Protein AF-A0A813CH05-F1 (afdb_monomer)

pLDDT: mean 88.7, std 10.45, range [38.47, 97.06]

Structure (mmCIF, N/CA/C/O backbone):
data_AF-A0A813CH05-F1
#
_entry.id   AF-A0A813CH05-F1
#
loop_
_atom_site.group_PDB
_atom_site.id
_atom_site.type_symbol
_atom_site.label_atom_id
_atom_site.label_alt_id
_atom_site.label_comp_id
_atom_site.label_asym_id
_atom_site.label_entity_id
_atom_site.label_seq_id
_atom_site.pdbx_PDB_ins_code
_atom_site.Cartn_x
_atom_site.Cartn_y
_atom_site.Cartn_z
_atom_site.occupancy
_atom_site.B_iso_or_equiv
_atom_site.auth_seq_id
_atom_site.auth_comp_id
_atom_site.auth_asym_id
_atom_site.auth_atom_id
_atom_site.pdbx_PDB_model_num
ATOM 1 N N . MET A 1 1 ? -10.212 -12.377 -6.614 1.00 62.91 1 MET A N 1
ATOM 2 C CA . MET A 1 1 ? -9.778 -11.366 -5.621 1.00 62.91 1 MET A CA 1
ATOM 3 C C . MET A 1 1 ? -10.521 -11.392 -4.287 1.00 62.91 1 MET A C 1
ATOM 5 O O . MET A 1 1 ? -10.078 -10.676 -3.405 1.00 62.91 1 MET A O 1
ATOM 9 N N . LEU A 1 2 ? -11.575 -12.196 -4.081 1.00 78.50 2 LEU A N 1
ATOM 10 C CA . LEU A 1 2 ? -12.241 -12.321 -2.767 1.00 78.50 2 LEU A CA 1
ATOM 11 C C . LEU A 1 2 ? -11.750 -13.518 -1.933 1.00 78.50 2 LEU A C 1
ATOM 13 O O . LEU A 1 2 ? -12.304 -13.815 -0.881 1.00 78.50 2 LEU A O 1
ATOM 17 N N . ASP A 1 3 ? -10.723 -14.220 -2.410 1.00 88.25 3 ASP A N 1
ATOM 18 C CA . ASP A 1 3 ? -10.091 -15.299 -1.656 1.00 88.25 3 ASP A CA 1
ATOM 19 C C . ASP A 1 3 ? -9.372 -14.705 -0.427 1.00 88.25 3 ASP A C 1
ATOM 21 O O . ASP A 1 3 ? -8.529 -13.811 -0.598 1.00 88.25 3 ASP A O 1
ATOM 25 N N . PRO A 1 4 ? -9.699 -15.129 0.808 1.00 86.94 4 PRO A N 1
ATOM 26 C CA . PRO A 1 4 ? -9.035 -14.636 2.012 1.00 86.94 4 PRO A CA 1
ATOM 27 C C . PRO A 1 4 ? -7.568 -15.072 2.107 1.00 86.94 4 PRO A C 1
ATOM 29 O O . PRO A 1 4 ? -6.792 -14.373 2.746 1.00 86.94 4 PRO A O 1
ATOM 32 N N . THR A 1 5 ? -7.176 -16.170 1.456 1.00 91.06 5 THR A N 1
ATOM 33 C CA . THR A 1 5 ? -5.789 -16.666 1.446 1.00 91.06 5 THR A CA 1
ATOM 34 C C . THR A 1 5 ? -4.891 -15.887 0.485 1.00 91.06 5 THR A C 1
ATOM 36 O O . THR A 1 5 ? -3.669 -15.912 0.613 1.00 91.06 5 THR A O 1
ATOM 39 N N . TYR A 1 6 ? -5.489 -15.147 -0.452 1.00 93.19 6 TYR A N 1
ATOM 40 C CA . TYR A 1 6 ? -4.765 -14.298 -1.388 1.00 93.19 6 TYR A CA 1
ATOM 41 C C . TYR A 1 6 ? -4.452 -12.938 -0.749 1.00 93.19 6 TYR A C 1
ATOM 43 O O . TYR A 1 6 ? -5.297 -12.036 -0.716 1.00 93.19 6 TYR A O 1
ATOM 51 N N . GLY A 1 7 ? -3.243 -12.819 -0.201 1.00 93.81 7 GLY A N 1
ATOM 52 C CA . GLY A 1 7 ? -2.736 -11.617 0.466 1.00 93.81 7 GLY A CA 1
ATOM 53 C C . GLY A 1 7 ? -1.911 -10.702 -0.444 1.00 93.81 7 GLY A C 1
ATOM 54 O O . GLY A 1 7 ? -1.694 -10.985 -1.623 1.00 93.81 7 GLY A O 1
ATOM 55 N N . LEU A 1 8 ? -1.409 -9.601 0.127 1.00 95.31 8 LEU A N 1
ATOM 56 C CA . LEU A 1 8 ? -0.610 -8.614 -0.609 1.00 95.31 8 LEU A CA 1
ATOM 57 C C . LEU A 1 8 ? 0.685 -9.218 -1.174 1.00 95.31 8 LEU A C 1
ATOM 59 O O . LEU A 1 8 ? 1.108 -8.840 -2.261 1.00 95.31 8 LEU A O 1
ATOM 63 N N . LYS A 1 9 ? 1.287 -10.181 -0.466 1.00 96.19 9 LYS A N 1
ATOM 64 C CA . LYS A 1 9 ? 2.496 -10.874 -0.925 1.00 96.19 9 LYS A CA 1
ATOM 65 C C . LYS A 1 9 ? 2.256 -11.660 -2.216 1.00 96.19 9 LYS A C 1
ATOM 67 O O . LYS A 1 9 ? 3.019 -11.523 -3.161 1.00 96.19 9 LYS A O 1
ATOM 72 N N . SER A 1 10 ? 1.172 -12.434 -2.280 1.00 96.25 10 SER A N 1
ATOM 73 C CA . SER A 1 10 ? 0.801 -13.165 -3.498 1.00 96.25 10 SER A CA 1
ATOM 74 C C . SER A 1 10 ? 0.551 -12.208 -4.662 1.00 96.25 10 SER A C 1
ATOM 76 O O . SER A 1 10 ? 1.008 -12.454 -5.771 1.00 96.25 10 SER A O 1
ATOM 78 N N . PHE A 1 11 ? -0.108 -11.078 -4.394 1.00 96.50 11 PHE A N 1
ATOM 79 C CA . PHE A 1 11 ? -0.315 -10.039 -5.399 1.00 96.50 11 PHE A CA 1
ATOM 80 C C . PHE A 1 11 ? 0.995 -9.404 -5.880 1.00 96.50 11 PHE A C 1
ATOM 82 O O . PHE A 1 11 ? 1.159 -9.171 -7.072 1.00 96.50 11 PHE A O 1
ATOM 89 N N . TYR A 1 12 ? 1.943 -9.155 -4.976 1.00 96.62 12 TYR A N 1
ATOM 90 C CA . TYR A 1 12 ? 3.280 -8.683 -5.328 1.00 96.62 12 TYR A CA 1
ATOM 91 C C . TYR A 1 12 ? 4.006 -9.659 -6.265 1.00 96.62 12 TYR A C 1
ATOM 93 O O . TYR A 1 12 ? 4.526 -9.234 -7.297 1.00 96.62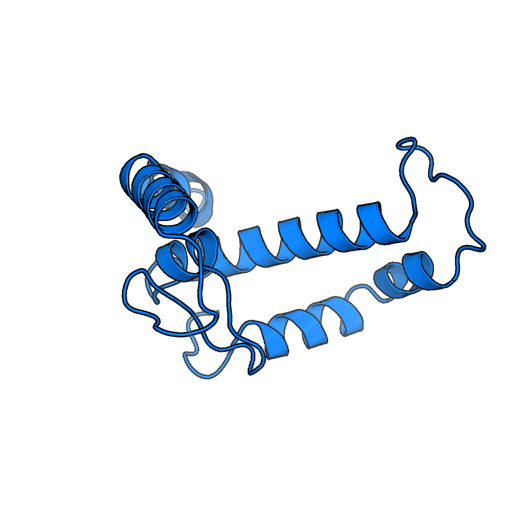 12 TYR A O 1
ATOM 101 N N . ASP A 1 13 ? 3.993 -10.954 -5.937 1.00 96.62 13 ASP A N 1
ATOM 102 C CA . ASP A 1 13 ? 4.616 -11.995 -6.760 1.00 96.62 13 ASP A CA 1
ATOM 103 C C . ASP A 1 13 ? 3.969 -12.054 -8.159 1.00 96.62 13 ASP A C 1
ATOM 105 O O . ASP A 1 13 ? 4.672 -12.103 -9.172 1.00 96.62 13 ASP A O 1
ATOM 109 N N . ASP A 1 14 ? 2.638 -11.946 -8.234 1.00 97.06 14 ASP A N 1
ATOM 110 C CA . ASP A 1 14 ? 1.898 -11.903 -9.500 1.00 97.06 14 ASP A CA 1
ATOM 111 C C . ASP A 1 14 ? 2.206 -10.640 -10.320 1.00 97.06 14 ASP A C 1
ATOM 113 O O . ASP A 1 14 ? 2.315 -10.718 -11.546 1.00 97.06 14 ASP A O 1
ATOM 117 N N . CYS A 1 15 ? 2.375 -9.477 -9.677 1.00 96.56 15 CYS A N 1
ATOM 118 C CA . CYS A 1 15 ? 2.797 -8.253 -10.359 1.00 96.56 15 CYS A CA 1
ATOM 119 C C . CYS A 1 15 ? 4.168 -8.429 -11.012 1.00 96.56 15 CYS A C 1
ATOM 121 O O . CYS A 1 15 ? 4.323 -8.071 -12.176 1.00 96.56 15 CYS A O 1
ATOM 123 N N . LEU A 1 16 ? 5.144 -9.006 -10.306 1.00 95.25 16 LEU A N 1
ATOM 124 C CA . LEU A 1 16 ? 6.476 -9.243 -10.869 1.00 95.25 16 LEU A CA 1
ATOM 125 C C . LEU A 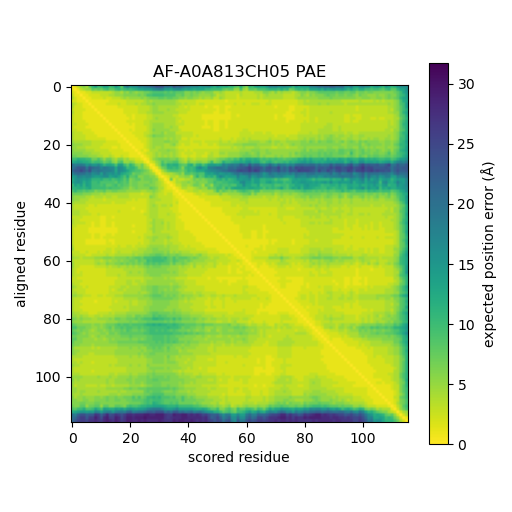1 16 ? 6.464 -10.277 -11.998 1.00 95.25 16 LEU A C 1
ATOM 127 O O . LEU A 1 16 ? 7.195 -10.124 -12.975 1.00 95.25 16 LEU A O 1
ATOM 131 N N . ALA A 1 17 ? 5.637 -11.318 -11.881 1.00 96.19 17 ALA A N 1
ATOM 132 C CA . ALA A 1 17 ? 5.485 -12.321 -12.930 1.00 96.19 17 ALA A CA 1
ATOM 133 C C . ALA A 1 17 ? 4.792 -11.757 -14.183 1.00 96.19 17 ALA A C 1
ATOM 135 O O . ALA A 1 17 ? 5.132 -12.139 -15.302 1.00 96.19 17 ALA A O 1
ATOM 136 N N . SER A 1 18 ? 3.826 -10.854 -13.996 1.00 96.88 18 SER A N 1
ATOM 137 C CA . SER A 1 18 ? 3.026 -10.275 -15.083 1.00 96.88 18 SER A CA 1
ATOM 138 C C . SER A 1 18 ? 3.711 -9.092 -15.768 1.00 96.88 18 SER A C 1
ATOM 140 O O . SER A 1 18 ? 3.552 -8.917 -16.974 1.00 96.88 18 SER A O 1
ATOM 142 N N . PHE A 1 19 ? 4.465 -8.298 -15.004 1.00 95.38 19 PHE A N 1
ATOM 143 C CA . PHE A 1 19 ? 5.135 -7.074 -15.442 1.00 95.38 19 PHE A CA 1
ATOM 144 C C . PHE A 1 19 ? 6.646 -7.183 -15.190 1.00 95.38 19 PHE A C 1
ATOM 146 O O . PHE A 1 19 ? 7.183 -6.525 -14.290 1.00 95.38 19 PHE A O 1
ATOM 153 N N . PRO A 1 20 ? 7.369 -8.028 -15.948 1.00 91.94 20 PRO A N 1
ATOM 154 C CA . PRO A 1 20 ? 8.811 -8.200 -15.775 1.00 91.94 20 PRO A CA 1
ATOM 155 C C . PRO A 1 20 ? 9.596 -6.890 -15.963 1.00 91.94 20 PRO A C 1
ATOM 157 O O . PRO A 1 20 ? 10.698 -6.753 -15.432 1.00 91.94 20 PRO A O 1
ATOM 160 N N . GLU A 1 21 ? 9.030 -5.898 -16.658 1.00 90.56 21 GLU A N 1
ATOM 161 C CA . GLU A 1 21 ? 9.587 -4.551 -16.791 1.00 90.56 21 GLU A CA 1
ATOM 162 C C . GLU A 1 21 ? 9.774 -3.826 -15.451 1.00 90.56 21 GLU A C 1
ATOM 164 O O . GLU A 1 21 ? 10.635 -2.954 -15.353 1.00 90.56 21 GLU A O 1
ATOM 169 N N . LEU A 1 22 ? 9.050 -4.213 -14.393 1.00 90.69 22 LEU A N 1
ATOM 170 C CA . LEU A 1 22 ? 9.250 -3.660 -13.051 1.00 90.69 22 LEU A CA 1
ATOM 171 C C . LEU A 1 22 ? 10.666 -3.926 -12.518 1.00 90.69 22 LEU A C 1
ATOM 173 O O . LEU A 1 22 ? 11.186 -3.142 -11.725 1.00 90.69 22 LEU A O 1
ATOM 177 N N . LEU A 1 23 ? 11.324 -4.994 -12.977 1.00 88.50 23 LEU A N 1
ATOM 178 C CA . LEU A 1 23 ? 12.701 -5.311 -12.590 1.00 88.50 23 LEU A CA 1
ATOM 179 C C . LEU A 1 23 ? 13.724 -4.377 -13.250 1.00 88.50 23 LEU A C 1
ATOM 181 O O . LEU A 1 23 ? 14.835 -4.229 -12.740 1.00 88.50 23 LEU A O 1
ATOM 185 N N . LEU A 1 24 ? 13.354 -3.706 -14.346 1.00 87.56 24 LEU A N 1
ATOM 186 C CA . LEU A 1 24 ? 14.247 -2.786 -15.055 1.00 87.56 24 LEU A CA 1
ATOM 187 C C . LEU A 1 24 ? 14.553 -1.533 -14.232 1.00 87.56 24 LEU A C 1
ATOM 189 O O . LEU A 1 24 ? 15.637 -0.976 -14.374 1.00 87.56 24 LEU A O 1
ATOM 193 N N . TYR A 1 25 ? 13.666 -1.135 -13.314 1.00 85.56 25 TYR A N 1
ATOM 194 C CA . TYR A 1 25 ? 13.946 -0.037 -12.383 1.00 85.56 25 TYR A CA 1
ATOM 195 C C . TYR A 1 25 ? 15.157 -0.312 -11.479 1.00 85.56 25 TYR A C 1
ATOM 197 O O . TYR A 1 25 ? 15.802 0.631 -11.029 1.00 85.56 25 TYR A O 1
ATOM 205 N N . GLY A 1 26 ? 15.463 -1.587 -11.204 1.00 80.00 26 GLY A N 1
ATOM 206 C CA . GLY A 1 26 ? 16.622 -1.996 -10.407 1.00 80.00 26 GLY A CA 1
ATOM 207 C C . GLY A 1 26 ? 17.912 -2.163 -11.214 1.00 80.00 26 GLY A C 1
ATOM 208 O O . GLY A 1 26 ? 18.975 -2.305 -10.617 1.00 80.00 26 GLY A O 1
ATOM 209 N N . ALA A 1 27 ? 17.823 -2.155 -12.546 1.00 78.62 27 ALA A N 1
ATOM 210 C CA . ALA A 1 27 ? 18.963 -2.281 -13.452 1.00 78.62 27 ALA A CA 1
ATOM 211 C C . ALA A 1 27 ? 19.537 -0.921 -13.891 1.00 78.62 27 ALA A C 1
ATOM 213 O O . ALA A 1 27 ? 20.464 -0.889 -14.693 1.00 78.62 27 ALA A O 1
ATOM 214 N N . ASP A 1 28 ? 18.963 0.186 -13.416 1.00 72.31 28 ASP A N 1
ATOM 215 C CA . ASP A 1 28 ? 19.358 1.534 -13.809 1.00 72.31 28 ASP A CA 1
ATOM 216 C C . ASP A 1 28 ? 20.474 2.077 -12.900 1.00 72.31 28 ASP A C 1
ATOM 218 O O . ASP A 1 28 ? 20.350 2.103 -11.672 1.00 72.31 28 ASP A O 1
ATOM 222 N N . ASP A 1 29 ? 21.567 2.537 -13.509 1.00 64.25 29 ASP A N 1
ATOM 223 C CA . ASP A 1 29 ? 22.857 2.822 -12.863 1.00 64.25 29 ASP A CA 1
ATOM 224 C C . ASP A 1 29 ? 22.908 4.195 -12.150 1.00 64.25 29 ASP A C 1
ATOM 226 O O . ASP A 1 29 ? 23.943 4.863 -12.094 1.00 64.25 29 ASP A O 1
ATOM 230 N N . GLY A 1 30 ? 21.788 4.643 -11.574 1.00 63.66 30 GLY A N 1
ATOM 231 C CA . GLY A 1 30 ? 21.730 5.863 -10.758 1.00 63.66 30 GLY A CA 1
ATOM 232 C C . GLY A 1 30 ? 21.446 7.158 -11.527 1.00 63.66 30 GLY A C 1
ATOM 233 O O . GLY A 1 30 ? 21.686 8.248 -11.001 1.00 63.66 30 GLY A O 1
ATOM 234 N N . GLY A 1 31 ? 20.920 7.058 -12.751 1.00 70.81 31 GLY A N 1
ATOM 235 C CA . GLY A 1 31 ? 20.354 8.193 -13.479 1.00 70.81 31 GLY A CA 1
ATOM 236 C C . GLY A 1 31 ? 19.002 8.647 -12.916 1.00 70.81 31 GLY A C 1
ATOM 237 O O . GLY A 1 31 ? 18.307 7.911 -12.216 1.00 70.81 31 GLY A O 1
ATOM 238 N N . LEU A 1 32 ? 18.613 9.887 -13.229 1.00 75.06 32 LEU A N 1
ATOM 239 C CA . LEU A 1 32 ? 17.219 10.305 -13.083 1.00 75.06 32 LEU A CA 1
ATOM 240 C C . LEU A 1 32 ? 16.431 9.778 -14.280 1.00 75.06 32 LEU A C 1
ATOM 242 O O . LEU A 1 32 ? 16.842 9.967 -15.427 1.00 75.06 32 LEU A O 1
ATOM 246 N N . VAL A 1 33 ? 15.273 9.182 -14.021 1.00 79.94 33 VAL A N 1
ATOM 247 C CA . VAL A 1 33 ? 14.312 8.862 -15.080 1.00 79.94 33 VAL A CA 1
ATOM 248 C C . VAL A 1 33 ? 13.649 10.146 -15.599 1.00 79.94 33 VAL A C 1
ATOM 250 O O . VAL A 1 33 ? 13.805 11.227 -15.026 1.00 79.94 33 VAL A O 1
ATOM 253 N N . SER A 1 34 ? 12.855 10.050 -16.668 1.00 79.12 34 SER A N 1
ATOM 254 C CA . SER A 1 34 ? 12.202 11.210 -17.304 1.00 79.12 34 SER A CA 1
ATOM 255 C C . SER A 1 34 ? 11.296 12.032 -16.372 1.00 79.12 34 SER A C 1
ATOM 257 O O . SER A 1 34 ? 11.032 13.199 -16.654 1.00 79.12 34 SER A O 1
ATOM 259 N N . SER A 1 35 ? 10.852 11.460 -15.247 1.00 78.19 35 SER A N 1
ATOM 260 C CA . SER A 1 35 ? 10.089 12.158 -14.203 1.00 78.19 35 SER A CA 1
ATOM 261 C C . SER A 1 35 ? 10.945 13.047 -13.285 1.00 78.19 35 SER A C 1
ATOM 263 O O . SER A 1 35 ? 10.395 13.741 -12.428 1.00 78.19 35 SER A O 1
ATOM 265 N N . GLY A 1 36 ? 12.275 13.025 -13.433 1.00 82.75 36 GLY A N 1
ATOM 266 C CA . GLY A 1 36 ? 13.221 13.733 -12.568 1.00 82.75 36 GLY A CA 1
ATOM 267 C C . GLY A 1 36 ? 13.444 13.064 -11.209 1.00 82.75 36 GLY A C 1
ATOM 268 O O . GLY A 1 36 ? 13.970 13.706 -10.303 1.00 82.75 36 GLY A O 1
ATOM 269 N N . ARG A 1 37 ? 13.030 11.802 -11.051 1.00 83.69 37 ARG A N 1
ATOM 270 C CA . ARG A 1 37 ? 13.233 10.995 -9.839 1.00 83.69 37 ARG A CA 1
ATOM 271 C C . ARG A 1 37 ? 14.191 9.844 -10.087 1.00 83.69 37 ARG A C 1
ATOM 273 O O . ARG A 1 37 ? 14.443 9.476 -11.233 1.00 83.69 37 ARG A O 1
ATOM 280 N N . SER A 1 38 ? 14.713 9.279 -9.006 1.00 89.31 38 SER A N 1
ATOM 281 C CA . SER A 1 38 ? 15.481 8.040 -9.096 1.00 89.31 38 SER A CA 1
ATOM 282 C C . SER A 1 38 ? 14.586 6.878 -9.531 1.00 89.31 38 SER A C 1
ATOM 284 O O . SER A 1 38 ? 13.386 6.838 -9.240 1.00 89.31 38 SER A O 1
ATOM 286 N N . SER A 1 39 ? 15.182 5.893 -10.190 1.00 89.62 39 SER A N 1
ATOM 287 C CA . SER A 1 39 ? 14.479 4.704 -10.686 1.00 89.62 39 SER A CA 1
ATOM 288 C C . SER A 1 39 ? 13.853 3.904 -9.538 1.00 89.62 39 SER A C 1
ATOM 290 O O . SER A 1 39 ? 12.736 3.406 -9.665 1.00 89.62 39 SER A O 1
ATOM 292 N N . MET A 1 40 ? 14.493 3.897 -8.363 1.00 89.06 40 MET A N 1
ATOM 293 C CA . MET A 1 40 ? 13.940 3.285 -7.152 1.00 89.06 40 MET A CA 1
ATOM 294 C C . MET A 1 40 ? 12.704 4.024 -6.615 1.00 89.06 40 MET A C 1
ATOM 296 O O . MET A 1 40 ? 11.749 3.387 -6.171 1.00 89.06 40 MET A O 1
ATOM 300 N N . GLU A 1 41 ? 12.683 5.359 -6.659 1.00 90.44 41 GLU A N 1
ATOM 301 C CA . GLU A 1 41 ? 11.492 6.120 -6.267 1.00 90.44 41 GLU A CA 1
ATOM 302 C C . GLU A 1 41 ? 10.320 5.843 -7.213 1.00 90.44 41 GLU A C 1
ATOM 304 O O . GLU A 1 41 ? 9.192 5.678 -6.751 1.00 90.44 41 GLU A O 1
ATOM 309 N N . GLU A 1 42 ? 10.558 5.756 -8.524 1.00 90.62 42 GLU A N 1
ATOM 310 C CA . GLU A 1 42 ? 9.499 5.403 -9.478 1.00 90.62 42 GLU A CA 1
ATOM 311 C C . GLU A 1 42 ? 9.015 3.959 -9.315 1.00 90.62 42 GLU A C 1
ATOM 313 O O . GLU A 1 42 ? 7.806 3.721 -9.363 1.00 90.62 42 GLU A O 1
ATOM 318 N N . TYR A 1 43 ? 9.912 3.015 -9.018 1.00 92.19 43 TYR A N 1
ATOM 319 C CA . TYR A 1 43 ? 9.529 1.651 -8.651 1.00 92.19 43 TYR A CA 1
ATOM 320 C C . TYR A 1 43 ? 8.584 1.643 -7.444 1.00 92.19 43 TYR A C 1
ATOM 322 O O . TYR A 1 43 ? 7.485 1.090 -7.508 1.00 92.19 43 TYR A O 1
ATOM 330 N N . GLN A 1 44 ? 8.965 2.322 -6.357 1.00 92.50 44 GLN A N 1
ATOM 331 C CA . GLN A 1 44 ? 8.153 2.395 -5.139 1.00 92.50 44 GLN A CA 1
ATOM 332 C C . GLN A 1 44 ? 6.792 3.053 -5.383 1.00 92.50 44 GLN A C 1
ATOM 334 O O . GLN A 1 44 ? 5.783 2.594 -4.846 1.00 92.50 44 GLN A O 1
ATOM 339 N N . ARG A 1 45 ? 6.732 4.108 -6.202 1.00 92.50 45 ARG A N 1
ATOM 340 C CA . ARG A 1 45 ? 5.465 4.763 -6.567 1.00 92.50 45 ARG A CA 1
ATOM 341 C C . ARG A 1 45 ? 4.567 3.853 -7.388 1.00 92.50 45 ARG A C 1
ATOM 343 O O . ARG A 1 45 ? 3.369 3.798 -7.122 1.00 92.50 45 ARG A O 1
ATOM 350 N N . THR A 1 46 ? 5.143 3.157 -8.362 1.00 94.69 46 THR A N 1
ATOM 351 C CA . THR A 1 46 ? 4.416 2.238 -9.240 1.00 94.69 46 THR A CA 1
ATOM 352 C C . THR A 1 46 ? 3.846 1.081 -8.427 1.00 94.69 46 THR A C 1
ATOM 354 O O . THR A 1 46 ? 2.639 0.845 -8.456 1.00 94.69 46 THR A O 1
ATOM 357 N N . MET A 1 47 ? 4.672 0.442 -7.595 1.00 95.62 47 MET A N 1
ATOM 358 C CA . MET A 1 47 ? 4.220 -0.610 -6.681 1.00 95.62 47 MET A CA 1
ATOM 359 C C . MET A 1 47 ? 3.187 -0.103 -5.673 1.00 95.62 47 MET A C 1
ATOM 361 O O . MET A 1 47 ? 2.179 -0.765 -5.442 1.00 95.62 47 MET A O 1
ATOM 365 N N . GLY A 1 48 ? 3.377 1.098 -5.121 1.00 95.38 48 GLY A N 1
ATOM 366 C CA . GLY A 1 48 ? 2.407 1.728 -4.227 1.00 95.38 48 GLY A CA 1
ATOM 367 C C . GLY A 1 48 ? 1.044 1.953 -4.888 1.00 95.38 48 GLY A C 1
ATOM 368 O O . GLY A 1 48 ? 0.014 1.717 -4.258 1.00 95.38 48 GLY A O 1
ATOM 369 N N . ALA A 1 49 ? 1.017 2.346 -6.165 1.00 95.44 49 ALA A N 1
ATOM 370 C CA . ALA A 1 49 ? -0.220 2.484 -6.931 1.00 95.44 49 ALA A CA 1
ATOM 371 C C . ALA A 1 49 ? -0.895 1.126 -7.196 1.00 95.44 49 ALA A C 1
ATOM 373 O O . ALA A 1 49 ? -2.110 1.007 -7.050 1.00 95.44 49 ALA A O 1
ATOM 374 N N . LEU A 1 50 ? -0.124 0.084 -7.518 1.00 96.31 50 LEU A N 1
ATOM 375 C CA . LEU A 1 50 ? -0.660 -1.271 -7.688 1.00 96.31 50 LEU A CA 1
ATOM 376 C C . LEU A 1 50 ? -1.252 -1.809 -6.376 1.00 96.31 50 LEU A C 1
ATOM 378 O O . LEU A 1 50 ? -2.364 -2.338 -6.366 1.00 96.31 50 LEU A O 1
ATOM 382 N N . PHE A 1 51 ? -0.561 -1.609 -5.253 1.00 96.50 51 PHE A N 1
ATOM 383 C CA . PHE A 1 51 ? -1.058 -1.979 -3.927 1.00 96.50 51 PHE A CA 1
ATOM 384 C C . PHE A 1 51 ? -2.317 -1.198 -3.540 1.00 96.50 51 PHE A C 1
ATOM 386 O O . PHE A 1 51 ? -3.236 -1.774 -2.961 1.00 96.50 51 PHE A O 1
ATOM 393 N N . ALA A 1 52 ? -2.402 0.088 -3.893 1.00 94.81 52 ALA A N 1
ATOM 394 C CA . ALA A 1 52 ? -3.612 0.882 -3.701 1.00 94.81 52 ALA A CA 1
ATOM 395 C C . ALA A 1 52 ? -4.820 0.245 -4.402 1.00 94.81 52 ALA A C 1
ATOM 397 O O . ALA A 1 52 ? -5.854 0.013 -3.774 1.00 94.81 52 ALA A O 1
ATOM 398 N N . VAL A 1 53 ? -4.661 -0.100 -5.683 1.00 92.88 53 VAL A N 1
ATOM 399 C CA . VAL A 1 53 ? -5.709 -0.748 -6.481 1.00 92.88 53 VAL A CA 1
ATOM 400 C C . VAL A 1 53 ? -6.100 -2.098 -5.876 1.00 92.88 53 VAL A C 1
ATOM 402 O O . VAL A 1 53 ? -7.291 -2.360 -5.699 1.00 92.88 53 VAL A O 1
ATOM 405 N N . PHE A 1 54 ? -5.127 -2.922 -5.473 1.00 94.38 54 PHE A N 1
ATOM 406 C CA . PHE A 1 54 ? -5.378 -4.188 -4.774 1.00 94.38 54 PHE A CA 1
ATOM 407 C C . PHE A 1 54 ? -6.254 -4.009 -3.527 1.00 94.38 54 PHE A C 1
ATOM 409 O O . PHE A 1 54 ? -7.245 -4.726 -3.354 1.00 94.38 54 PHE A O 1
ATOM 416 N N . TRP A 1 55 ? -5.936 -3.029 -2.679 1.00 94.88 55 TRP A N 1
ATOM 417 C CA . TRP A 1 55 ? -6.694 -2.786 -1.456 1.00 94.88 55 TRP A CA 1
ATOM 418 C C . TRP A 1 55 ? -8.090 -2.233 -1.707 1.00 94.88 55 TRP A C 1
ATOM 420 O O . TRP A 1 55 ? -9.028 -2.638 -1.017 1.00 94.88 55 TRP A O 1
ATOM 430 N N . PHE A 1 56 ? -8.265 -1.383 -2.719 1.00 91.75 56 PHE A N 1
ATOM 431 C CA . PHE A 1 56 ? -9.596 -0.917 -3.092 1.00 91.75 56 PHE A CA 1
ATOM 432 C C . PHE A 1 56 ? -10.481 -2.057 -3.609 1.00 91.75 56 PHE A C 1
ATOM 434 O O . PHE A 1 56 ? -11.627 -2.182 -3.184 1.00 91.75 56 PHE A O 1
ATOM 441 N N . MET A 1 57 ? -9.943 -2.971 -4.422 1.00 89.06 57 MET A N 1
ATOM 442 C CA . MET A 1 57 ? -10.686 -4.161 -4.869 1.00 89.06 57 MET A CA 1
ATOM 443 C C . MET A 1 57 ? -11.043 -5.117 -3.717 1.00 89.06 57 MET A C 1
ATOM 445 O O . MET A 1 57 ? -11.957 -5.932 -3.840 1.00 89.06 57 MET A O 1
ATOM 449 N N . ARG A 1 58 ? -10.346 -5.017 -2.578 1.00 90.94 58 ARG A N 1
ATOM 450 C CA . ARG A 1 58 ? -10.569 -5.822 -1.365 1.00 90.94 58 ARG A CA 1
ATOM 451 C C . ARG A 1 58 ? -11.174 -5.023 -0.214 1.00 90.94 58 ARG A C 1
ATOM 453 O O . ARG A 1 58 ? -11.108 -5.459 0.936 1.00 90.94 58 ARG A O 1
ATOM 460 N N . ARG A 1 59 ? -11.805 -3.877 -0.488 1.00 89.75 59 ARG A N 1
ATOM 461 C CA . ARG A 1 59 ? -12.314 -2.970 0.552 1.00 89.75 59 ARG A CA 1
ATOM 462 C C . ARG A 1 59 ? -13.193 -3.671 1.592 1.00 89.75 59 ARG A C 1
ATOM 464 O O . ARG A 1 59 ? -12.982 -3.500 2.787 1.00 89.75 59 ARG A O 1
ATOM 471 N N . LYS A 1 60 ? -14.122 -4.526 1.146 1.00 84.31 60 LYS A N 1
ATOM 472 C CA . LYS A 1 60 ? -15.049 -5.283 2.015 1.00 84.31 60 LYS A CA 1
ATOM 473 C C . LYS A 1 60 ? -14.380 -6.382 2.859 1.00 84.31 60 LYS A C 1
ATOM 475 O O . LYS A 1 60 ? -15.048 -6.994 3.683 1.00 84.31 60 LYS A O 1
ATOM 480 N N . MET A 1 61 ? -13.086 -6.634 2.664 1.00 89.31 61 MET A N 1
ATOM 481 C CA . MET A 1 61 ? -12.291 -7.645 3.373 1.00 89.31 61 MET A CA 1
ATOM 482 C C . MET A 1 61 ? -11.197 -7.016 4.251 1.00 89.31 61 MET A C 1
ATOM 484 O O . MET A 1 61 ? -10.141 -7.611 4.444 1.00 89.31 61 MET A O 1
ATOM 488 N N . GLY A 1 62 ? -11.413 -5.795 4.746 1.00 88.50 62 GLY A N 1
ATOM 489 C CA . GLY A 1 62 ? -10.403 -5.062 5.519 1.00 88.50 62 GLY A CA 1
ATOM 490 C C . GLY A 1 62 ? -9.386 -4.307 4.653 1.00 88.50 62 GLY A C 1
ATOM 491 O O . GLY A 1 62 ? -8.324 -3.898 5.130 1.00 88.50 62 GLY A O 1
ATOM 492 N N . GLY A 1 63 ? -9.672 -4.149 3.355 1.00 92.19 63 GLY A N 1
ATOM 493 C CA . GLY A 1 63 ? -8.794 -3.440 2.427 1.00 92.19 63 GLY A CA 1
ATOM 494 C C . GLY A 1 63 ? -8.725 -1.939 2.699 1.00 92.19 63 GLY A C 1
ATOM 495 O O . GLY A 1 63 ? -7.662 -1.354 2.533 1.00 92.19 63 GLY A O 1
ATOM 496 N N . ALA A 1 64 ? -9.807 -1.319 3.186 1.00 94.25 64 ALA A N 1
ATOM 497 C CA . ALA A 1 64 ? -9.794 0.100 3.559 1.00 94.25 64 ALA A CA 1
ATOM 498 C C . ALA A 1 64 ? -8.821 0.362 4.720 1.00 94.25 64 ALA A C 1
ATOM 500 O O . ALA A 1 64 ? -8.020 1.294 4.679 1.00 94.25 64 ALA A O 1
ATOM 501 N N . GLU A 1 65 ? -8.840 -0.497 5.737 1.00 94.94 65 GLU A N 1
ATOM 502 C CA . GLU A 1 65 ? -7.912 -0.432 6.858 1.00 94.94 65 GLU A CA 1
ATOM 503 C C . GLU A 1 65 ? -6.480 -0.659 6.376 1.00 94.94 65 GLU A C 1
ATOM 505 O O . GLU A 1 65 ? -5.609 0.168 6.632 1.00 94.94 65 GLU A O 1
ATOM 510 N N . SER A 1 66 ? -6.240 -1.721 5.610 1.00 94.94 66 SER A N 1
ATOM 511 C CA . SER A 1 66 ? -4.897 -2.056 5.115 1.00 94.94 66 SER A CA 1
ATOM 512 C C . SER A 1 66 ? -4.328 -0.978 4.190 1.00 94.94 66 SER A C 1
ATOM 514 O O . SER A 1 66 ? -3.134 -0.695 4.229 1.00 94.94 66 SER A O 1
ATOM 516 N N . PHE A 1 67 ? -5.175 -0.298 3.415 1.00 95.50 67 PHE A N 1
ATOM 517 C CA . PHE A 1 67 ? -4.781 0.868 2.628 1.00 95.50 67 PHE A CA 1
ATOM 518 C C . PHE A 1 67 ? -4.258 2.008 3.516 1.00 95.50 67 PHE A C 1
ATOM 520 O O . PHE A 1 67 ? -3.245 2.637 3.210 1.00 95.50 67 PHE A O 1
ATOM 527 N N . CYS A 1 68 ? -4.919 2.268 4.647 1.00 95.62 68 CYS A N 1
ATOM 528 C CA . CYS A 1 68 ? -4.556 3.355 5.557 1.00 95.62 68 CYS A CA 1
ATOM 529 C C . CYS A 1 68 ? -3.419 2.996 6.523 1.00 95.62 68 CYS A C 1
ATOM 531 O O . CYS A 1 68 ? -2.606 3.857 6.872 1.00 95.62 68 CYS A O 1
ATOM 533 N N . PHE A 1 69 ? -3.363 1.751 6.990 1.00 95.44 69 PHE A N 1
ATOM 534 C CA . PHE A 1 69 ? -2.474 1.298 8.063 1.00 95.44 69 PHE A CA 1
ATOM 535 C C . PHE A 1 69 ? -1.332 0.399 7.569 1.00 95.44 69 PHE A C 1
ATOM 537 O O . PHE A 1 69 ? -0.369 0.200 8.311 1.00 95.44 69 PHE A O 1
ATOM 544 N N . GLY A 1 70 ? -1.380 -0.048 6.315 1.00 94.38 70 GLY A N 1
ATOM 545 C CA . GLY A 1 70 ? -0.353 -0.859 5.669 1.00 94.38 70 GLY A CA 1
ATOM 546 C C . GLY A 1 70 ? -0.394 -2.331 6.075 1.00 94.38 70 GLY A C 1
ATOM 547 O O . GLY A 1 70 ? -1.418 -2.846 6.523 1.00 94.38 70 GLY A O 1
ATOM 548 N N . VAL A 1 71 ? 0.758 -2.979 5.923 1.00 94.56 71 VAL A N 1
ATOM 549 C CA . VAL A 1 71 ? 1.037 -4.353 6.361 1.00 94.56 71 VAL A CA 1
ATOM 550 C C . VAL A 1 71 ? 2.222 -4.368 7.332 1.00 94.56 71 VAL A C 1
ATOM 552 O O . VAL A 1 71 ? 2.916 -3.350 7.462 1.00 94.56 71 VAL A O 1
ATOM 555 N N . ASP A 1 72 ? 2.423 -5.471 8.047 1.00 93.69 72 ASP A N 1
ATOM 556 C CA . ASP A 1 72 ? 3.659 -5.737 8.795 1.00 93.69 72 ASP A CA 1
ATOM 557 C C . ASP A 1 72 ? 4.728 -6.431 7.930 1.00 93.69 72 ASP A C 1
ATOM 559 O O . ASP A 1 72 ? 4.591 -6.547 6.709 1.00 93.69 72 ASP A O 1
ATOM 5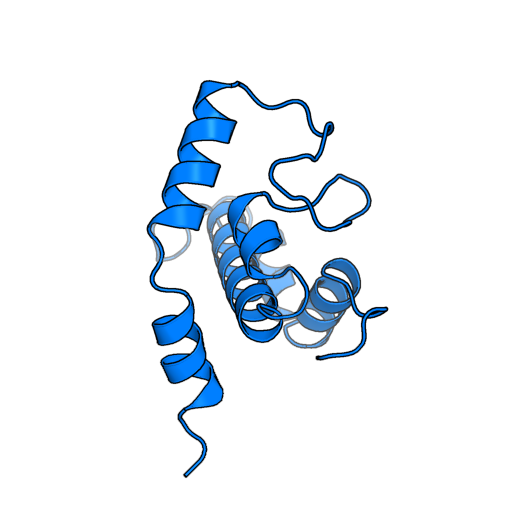63 N N . ASP A 1 73 ? 5.828 -6.836 8.569 1.00 92.00 73 ASP A N 1
ATOM 564 C CA . ASP A 1 73 ? 6.977 -7.464 7.913 1.00 92.00 73 ASP A CA 1
ATOM 565 C C . ASP A 1 73 ? 6.633 -8.866 7.369 1.00 92.00 73 ASP A C 1
ATOM 567 O O . ASP A 1 73 ? 7.261 -9.354 6.426 1.00 92.00 73 ASP A O 1
ATOM 571 N N . GLU A 1 74 ? 5.589 -9.495 7.913 1.00 93.81 74 GLU A N 1
ATOM 572 C CA . GLU A 1 74 ? 5.020 -10.761 7.462 1.00 93.81 74 GLU A CA 1
ATOM 573 C C . GLU A 1 74 ? 3.994 -10.596 6.327 1.00 93.81 74 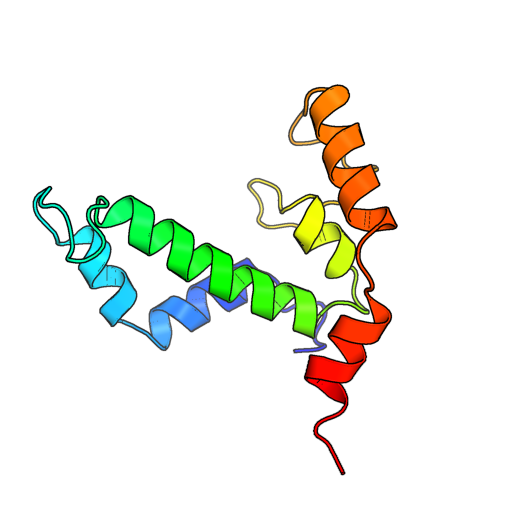GLU A C 1
ATOM 575 O O . GLU A 1 74 ? 3.473 -11.595 5.831 1.00 93.81 74 GLU A O 1
ATOM 580 N N . TRP A 1 75 ? 3.779 -9.364 5.845 1.00 93.50 75 TRP A N 1
ATOM 581 C CA . TRP A 1 75 ? 2.788 -8.990 4.827 1.00 93.50 75 TRP A CA 1
ATOM 582 C C . TRP A 1 75 ? 1.332 -9.137 5.282 1.00 93.50 75 TRP A C 1
ATOM 584 O O . TRP A 1 75 ? 0.420 -9.166 4.445 1.00 93.50 75 TRP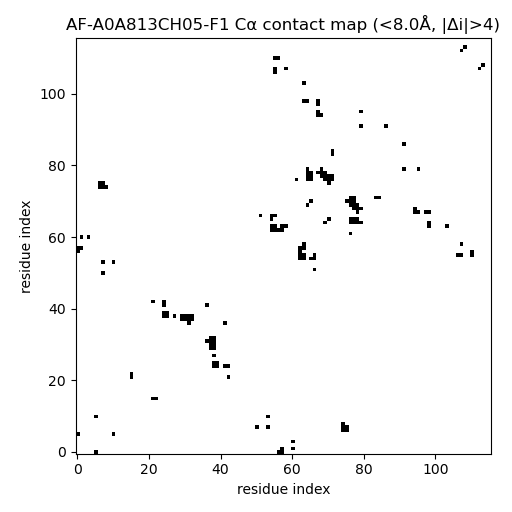 A O 1
ATOM 594 N N . GLU A 1 76 ? 1.095 -9.170 6.592 1.00 93.00 76 GLU A N 1
ATOM 595 C CA . GLU A 1 76 ? -0.244 -9.282 7.147 1.00 93.00 76 GLU A CA 1
ATOM 596 C C .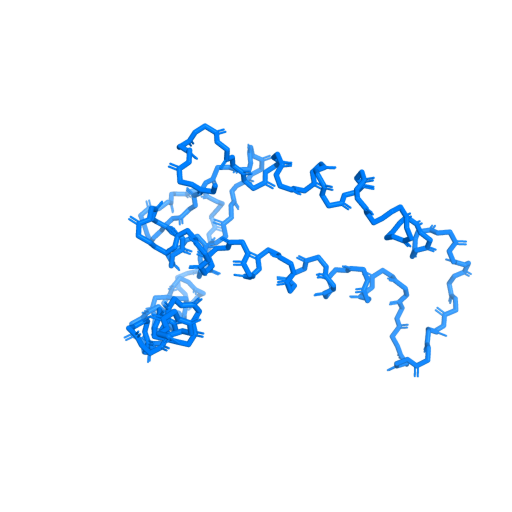 GLU A 1 76 ? -0.934 -7.906 7.244 1.00 93.00 76 GLU A C 1
ATOM 598 O O . GLU A 1 76 ? -0.321 -6.910 7.645 1.00 93.00 76 GLU A O 1
ATOM 603 N N . PRO A 1 77 ? -2.228 -7.819 6.876 1.00 94.31 77 PRO A N 1
ATOM 604 C CA . PRO A 1 77 ? -3.058 -6.624 7.010 1.00 94.31 77 PRO A CA 1
ATOM 605 C C . PRO A 1 77 ? -3.020 -5.966 8.393 1.00 94.31 77 PRO A C 1
ATOM 607 O O . PRO A 1 77 ? -3.287 -6.602 9.416 1.00 94.31 77 PRO A O 1
ATOM 610 N N . LEU A 1 78 ? -2.818 -4.647 8.429 1.00 95.06 78 LEU A N 1
ATOM 611 C CA . LEU A 1 78 ? -2.902 -3.865 9.661 1.00 95.06 78 LEU A CA 1
ATOM 612 C C . LEU A 1 78 ? -4.171 -3.021 9.739 1.00 95.06 78 LEU A C 1
ATOM 614 O O . LEU A 1 78 ? -4.779 -2.635 8.745 1.00 95.06 78 LEU A O 1
ATOM 618 N N . ASN A 1 79 ? -4.547 -2.684 10.969 1.00 92.88 79 ASN A N 1
ATOM 619 C CA . ASN A 1 79 ? -5.642 -1.774 11.279 1.00 92.88 79 ASN A CA 1
ATOM 620 C C . ASN A 1 79 ? -5.277 -0.875 12.473 1.00 92.88 79 ASN A C 1
ATOM 622 O O . ASN A 1 79 ? -4.190 -0.969 13.044 1.00 92.88 79 ASN A O 1
ATOM 626 N N . ALA A 1 80 ? -6.206 -0.014 12.893 1.00 89.19 80 ALA A N 1
ATOM 627 C CA . ALA A 1 80 ? -6.001 0.934 13.991 1.00 89.19 80 ALA A CA 1
ATOM 628 C C . ALA A 1 80 ? -5.636 0.291 15.347 1.00 89.19 80 ALA A C 1
ATOM 630 O O . ALA A 1 80 ? -5.127 0.971 16.239 1.00 89.19 80 ALA A O 1
ATOM 631 N N . ARG A 1 81 ? -5.907 -1.009 15.527 1.00 89.12 81 ARG A N 1
ATOM 632 C CA . ARG A 1 81 ? -5.601 -1.772 16.749 1.00 89.12 81 ARG A CA 1
ATOM 633 C C . ARG A 1 81 ? -4.287 -2.545 16.654 1.00 89.12 81 ARG A C 1
ATOM 635 O O . ARG A 1 81 ? -3.862 -3.118 17.661 1.00 89.12 81 ARG A O 1
ATOM 642 N N . SER A 1 82 ? -3.648 -2.575 15.485 1.00 92.06 82 SER A N 1
ATOM 643 C CA . SER A 1 82 ? -2.367 -3.248 15.298 1.00 92.06 82 SER A CA 1
ATOM 644 C C . SER A 1 82 ? -1.309 -2.644 16.217 1.00 92.06 82 SER A C 1
ATOM 646 O O . SER A 1 82 ? -1.069 -1.437 16.227 1.00 92.06 82 SER A O 1
ATOM 648 N N . LYS A 1 83 ? -0.675 -3.503 17.022 1.00 87.81 83 LYS A N 1
ATOM 649 C CA . LYS A 1 83 ? 0.361 -3.092 17.982 1.00 87.81 83 LYS A CA 1
ATOM 650 C C . LYS A 1 83 ? 1.732 -2.929 17.329 1.00 87.81 83 LYS A C 1
ATOM 652 O O . LYS A 1 83 ? 2.568 -2.208 17.871 1.00 87.81 83 LYS A O 1
ATOM 657 N N . GLN A 1 84 ? 1.947 -3.607 16.205 1.00 88.75 84 GLN A N 1
ATOM 658 C CA . GLN A 1 84 ? 3.162 -3.545 15.405 1.00 88.75 84 GLN A CA 1
ATOM 659 C C . GLN A 1 84 ? 2.833 -3.174 13.947 1.00 88.75 84 GLN A C 1
ATOM 661 O O . GLN A 1 84 ? 1.718 -3.451 13.500 1.00 88.75 84 GLN A O 1
ATOM 666 N N . PRO A 1 85 ? 3.763 -2.510 13.237 1.00 88.94 85 PRO A N 1
ATOM 667 C CA . PRO A 1 85 ? 4.948 -1.859 13.792 1.00 88.94 85 PRO A CA 1
ATOM 668 C C . PRO A 1 85 ? 4.558 -0.684 14.705 1.00 88.94 85 PRO A C 1
ATOM 670 O O . PRO A 1 85 ? 3.509 -0.050 14.542 1.00 88.94 85 PRO A O 1
ATOM 673 N N . ARG A 1 86 ? 5.394 -0.396 15.708 1.00 88.81 86 ARG A N 1
ATOM 674 C CA . ARG A 1 86 ? 5.138 0.687 16.667 1.00 88.81 86 ARG A CA 1
ATOM 675 C C . ARG A 1 86 ? 5.220 2.051 15.975 1.00 88.81 86 ARG A C 1
ATOM 677 O O . ARG A 1 86 ? 6.303 2.531 15.655 1.00 88.81 86 ARG A O 1
ATOM 684 N N . ARG A 1 87 ? 4.073 2.712 15.821 1.00 89.25 87 ARG A N 1
ATOM 685 C CA . ARG A 1 87 ? 3.956 4.048 15.213 1.00 89.25 87 ARG A CA 1
ATOM 686 C C . ARG A 1 87 ? 3.808 5.148 16.260 1.00 89.25 87 ARG A C 1
ATOM 688 O O . ARG A 1 87 ? 3.358 4.914 17.385 1.00 89.25 87 ARG A O 1
ATOM 695 N N . LYS A 1 88 ? 4.181 6.376 15.892 1.00 92.94 88 LYS A N 1
ATOM 696 C CA . LYS A 1 88 ? 3.945 7.556 16.739 1.00 92.94 88 LYS A CA 1
ATOM 697 C C . LYS A 1 88 ? 2.438 7.806 16.851 1.00 92.94 88 LYS A C 1
ATOM 699 O O . LYS A 1 88 ? 1.711 7.638 15.876 1.00 92.94 88 LYS A O 1
ATOM 704 N N . LYS A 1 89 ? 1.963 8.267 18.015 1.00 90.50 89 LYS A N 1
ATOM 705 C CA . LYS A 1 89 ? 0.531 8.560 18.237 1.00 90.50 89 LYS A CA 1
ATOM 706 C C . LYS A 1 89 ? -0.039 9.538 17.203 1.00 90.50 89 LYS A C 1
ATOM 708 O O . LYS A 1 89 ? -1.147 9.337 16.724 1.00 90.50 89 LYS A O 1
ATOM 713 N N . GLU A 1 90 ? 0.738 10.553 16.835 1.00 94.06 90 GLU A N 1
ATOM 714 C CA . GLU A 1 90 ? 0.365 11.544 15.818 1.00 94.06 90 GLU A CA 1
ATOM 715 C C . GLU A 1 90 ? 0.175 10.919 14.431 1.00 94.06 90 GLU A C 1
ATOM 717 O O . GLU A 1 90 ? -0.736 11.295 13.700 1.00 94.06 90 GLU A O 1
ATOM 722 N N . GLU A 1 91 ? 1.012 9.945 14.069 1.00 93.62 91 GLU A N 1
ATOM 723 C CA . GLU A 1 91 ? 0.891 9.227 12.800 1.00 93.62 91 GLU A CA 1
ATOM 724 C C . GLU A 1 91 ? -0.365 8.349 12.786 1.00 93.62 91 GLU A C 1
ATOM 726 O O . GLU A 1 91 ? -1.117 8.371 11.814 1.00 93.62 91 GLU A O 1
ATOM 731 N N . ILE A 1 92 ? -0.627 7.625 13.882 1.00 92.12 92 ILE A N 1
ATOM 732 C CA . ILE A 1 92 ? -1.840 6.806 14.037 1.00 92.12 92 ILE A CA 1
ATOM 733 C C . ILE A 1 92 ? -3.088 7.686 13.911 1.00 92.12 92 ILE A C 1
ATOM 735 O O . ILE A 1 92 ? -4.011 7.328 13.185 1.00 92.12 92 ILE A O 1
ATOM 739 N N . ALA A 1 93 ? -3.093 8.854 14.561 1.00 93.69 93 ALA A N 1
ATOM 740 C CA . ALA A 1 93 ? -4.195 9.805 14.471 1.00 93.69 93 ALA A CA 1
ATOM 741 C C . ALA A 1 93 ? -4.411 10.295 13.031 1.00 93.69 93 ALA A C 1
ATOM 743 O O . ALA A 1 93 ? -5.537 10.250 12.553 1.00 93.69 93 ALA A O 1
ATOM 744 N N . LYS A 1 94 ? -3.348 10.674 12.304 1.00 95.94 94 LYS A N 1
ATOM 745 C CA . LYS A 1 94 ? -3.456 11.092 10.893 1.00 95.94 94 LYS A CA 1
ATOM 746 C C . LYS A 1 94 ? -4.023 9.991 9.995 1.00 95.94 94 LYS A C 1
ATOM 748 O O . LYS A 1 94 ? -4.895 10.270 9.179 1.00 95.94 94 LYS A O 1
ATOM 753 N N . ARG A 1 95 ? -3.558 8.747 10.152 1.00 95.50 95 ARG A N 1
ATOM 754 C CA . ARG A 1 95 ? -4.074 7.593 9.392 1.00 95.50 95 ARG A CA 1
ATOM 755 C C . ARG A 1 95 ? -5.539 7.318 9.714 1.00 95.50 95 ARG A C 1
ATOM 757 O O . ARG A 1 95 ? -6.314 7.047 8.805 1.00 95.50 95 ARG A O 1
ATOM 764 N N . GLN A 1 96 ? -5.922 7.435 10.985 1.00 95.94 96 GLN A N 1
ATOM 765 C CA . GLN A 1 96 ? -7.311 7.282 11.408 1.00 95.94 96 GLN A CA 1
ATOM 766 C C . GLN A 1 96 ? -8.206 8.398 10.860 1.00 95.94 96 GLN A C 1
ATOM 768 O O . GLN A 1 96 ? -9.305 8.110 10.402 1.00 95.94 96 GLN A O 1
ATOM 773 N N . THR A 1 97 ? -7.747 9.652 10.884 1.00 97.00 97 THR A N 1
ATOM 774 C CA . THR A 1 97 ? -8.465 10.780 10.2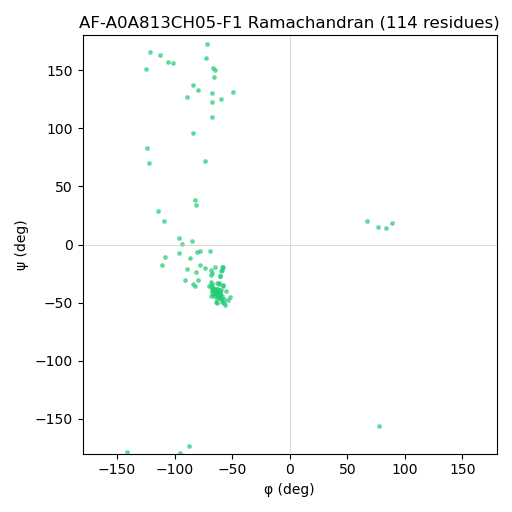75 1.00 97.00 97 THR A CA 1
ATOM 775 C C . THR A 1 97 ? -8.671 10.533 8.788 1.00 97.00 97 THR A C 1
ATOM 777 O O . THR A 1 97 ? -9.805 10.575 8.332 1.00 97.00 97 THR A O 1
ATOM 780 N N . PHE A 1 98 ? -7.614 10.165 8.062 1.00 96.62 98 PHE A N 1
ATOM 781 C CA . PHE A 1 98 ? -7.721 9.821 6.647 1.00 96.62 98 PHE A CA 1
ATOM 782 C C . PHE A 1 98 ? -8.722 8.676 6.416 1.00 96.62 98 PHE A C 1
ATOM 784 O O . PHE A 1 98 ? -9.606 8.798 5.578 1.00 96.62 98 PHE A O 1
ATOM 791 N N . PHE A 1 99 ? -8.652 7.598 7.205 1.00 96.31 99 PHE A N 1
ATOM 792 C CA . PHE A 1 99 ? -9.614 6.497 7.120 1.00 96.31 99 PHE A CA 1
ATOM 793 C C . PHE A 1 99 ? -11.064 6.953 7.346 1.00 96.31 99 PHE A C 1
ATOM 795 O O . PHE A 1 99 ? -11.969 6.433 6.706 1.00 96.31 99 PHE A O 1
ATOM 802 N N . ASN A 1 100 ? -11.302 7.918 8.231 1.00 96.31 100 ASN A N 1
ATOM 803 C CA . ASN A 1 100 ? -12.649 8.408 8.519 1.00 96.31 100 ASN A CA 1
ATOM 804 C C . ASN A 1 100 ? -13.176 9.394 7.463 1.00 96.31 100 ASN A C 1
ATOM 806 O O . ASN A 1 100 ? -14.385 9.484 7.279 1.00 96.31 100 ASN A O 1
ATOM 810 N N . GLU A 1 101 ? -12.292 10.165 6.826 1.00 96.56 101 GLU A N 1
ATOM 811 C CA . GLU A 1 101 ? -12.665 11.242 5.896 1.00 96.56 101 GLU A CA 1
ATOM 812 C C . GLU A 1 101 ? -12.817 10.774 4.446 1.00 96.56 101 GLU A C 1
ATOM 814 O O . GLU A 1 101 ? -13.471 11.444 3.648 1.00 96.56 101 GLU A O 1
ATOM 819 N N . VAL A 1 102 ? -12.223 9.636 4.081 1.00 94.50 102 VAL A N 1
ATOM 820 C CA . VAL A 1 102 ? -12.350 9.093 2.727 1.00 94.50 102 VAL A CA 1
ATOM 821 C C . VAL A 1 102 ? -13.786 8.636 2.451 1.00 94.50 102 VAL A C 1
ATOM 823 O O . VAL A 1 102 ? -14.369 7.852 3.199 1.00 94.50 102 VAL A O 1
ATOM 826 N N . GLU A 1 103 ? -14.332 9.067 1.310 1.00 94.31 103 GLU A N 1
ATOM 827 C CA . GLU A 1 103 ? -15.627 8.622 0.780 1.00 94.31 103 GLU A CA 1
ATOM 828 C C . GLU A 1 103 ? -15.530 7.193 0.211 1.00 94.31 103 GLU A C 1
ATOM 830 O O . GLU A 1 103 ? -15.546 6.969 -1.001 1.00 94.31 103 GLU A O 1
ATOM 835 N N . TRP A 1 104 ? -15.401 6.199 1.087 1.00 91.25 104 TRP A N 1
ATOM 836 C CA . TRP A 1 104 ? -15.196 4.799 0.700 1.00 91.25 104 TRP A CA 1
ATOM 837 C C . TRP A 1 104 ? -16.291 4.228 -0.205 1.00 91.25 104 TRP A C 1
ATOM 839 O O . TRP A 1 104 ? -15.998 3.420 -1.083 1.00 91.25 104 TRP A O 1
ATOM 849 N N . GLU A 1 105 ? -17.542 4.643 -0.006 1.00 90.88 105 GLU A N 1
ATOM 850 C CA . GLU A 1 105 ? -18.676 4.213 -0.835 1.00 90.88 105 GLU A CA 1
ATOM 851 C C . GLU A 1 105 ? -18.542 4.717 -2.274 1.00 90.88 105 GLU A C 1
ATOM 853 O O . GLU A 1 105 ? -18.764 3.967 -3.217 1.00 90.88 105 GLU A O 1
ATOM 858 N N . ARG A 1 106 ? -18.058 5.948 -2.455 1.00 90.25 106 ARG A N 1
ATOM 859 C CA . ARG A 1 106 ? -17.805 6.520 -3.779 1.00 90.25 106 ARG A CA 1
ATOM 860 C C . ARG A 1 106 ? -16.662 5.814 -4.509 1.00 90.25 106 ARG A C 1
ATOM 862 O O . ARG A 1 106 ? -16.694 5.680 -5.729 1.00 90.25 106 ARG A O 1
ATOM 869 N N . ILE A 1 107 ? -15.650 5.350 -3.773 1.00 88.75 107 ILE A N 1
ATOM 870 C CA . ILE A 1 107 ? -14.576 4.516 -4.335 1.00 88.75 107 ILE A CA 1
ATOM 871 C C . ILE A 1 107 ? -15.144 3.171 -4.810 1.00 88.75 107 ILE A C 1
ATOM 873 O O . ILE A 1 107 ? -14.808 2.723 -5.906 1.00 88.75 107 ILE A O 1
ATOM 877 N N . ASP A 1 108 ? -16.036 2.555 -4.029 1.00 85.81 108 ASP A N 1
ATOM 878 C CA . ASP A 1 108 ? -16.741 1.334 -4.436 1.00 85.81 108 ASP A CA 1
ATOM 879 C C . ASP A 1 108 ? -17.591 1.554 -5.689 1.00 85.81 108 ASP A C 1
ATOM 881 O O . ASP A 1 108 ? -17.555 0.727 -6.595 1.00 85.81 108 ASP A O 1
ATOM 885 N N . GLU A 1 109 ? -18.328 2.661 -5.769 1.00 87.31 109 GLU A N 1
ATOM 886 C CA . GLU A 1 109 ? -19.101 3.023 -6.960 1.00 87.31 109 GLU A CA 1
ATOM 887 C C . GLU A 1 109 ? -18.202 3.210 -8.182 1.00 87.31 109 GLU A C 1
ATOM 889 O O . GLU A 1 109 ? -18.524 2.732 -9.264 1.00 87.31 109 GLU A O 1
ATOM 894 N N . LEU A 1 110 ? -17.045 3.850 -8.030 1.00 85.44 110 LEU A N 1
ATOM 895 C CA . LEU A 1 110 ? -16.127 4.059 -9.147 1.00 85.44 110 LEU A CA 1
ATOM 8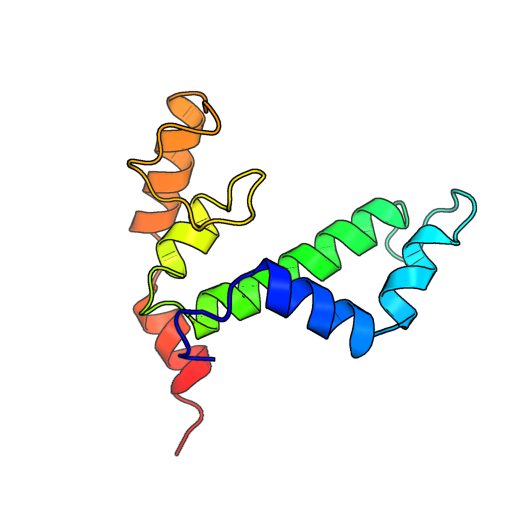96 C C . LEU A 1 110 ? -15.525 2.743 -9.663 1.00 85.44 110 LEU A C 1
ATOM 898 O O . LEU A 1 110 ? -15.340 2.580 -10.867 1.00 85.44 110 LEU A O 1
ATOM 902 N N . LEU A 1 111 ? -15.216 1.805 -8.766 1.00 79.31 111 LEU A N 1
ATOM 903 C CA . LEU A 1 111 ? -14.536 0.555 -9.119 1.00 79.31 111 LEU A CA 1
ATOM 904 C C . LEU A 1 111 ? -15.492 -0.595 -9.455 1.00 79.31 111 LEU A C 1
ATOM 906 O O . LEU A 1 111 ? -15.149 -1.452 -10.264 1.00 79.31 111 LEU A O 1
ATOM 910 N N . CYS A 1 112 ? -16.681 -0.622 -8.852 1.00 69.81 112 CYS A N 1
ATOM 911 C CA . CYS A 1 112 ? -17.683 -1.678 -9.036 1.00 69.81 112 CYS A CA 1
ATOM 912 C C . CYS A 1 112 ? -18.933 -1.204 -9.793 1.00 69.81 112 CYS A C 1
ATOM 914 O O . CYS A 1 112 ? -19.695 -2.039 -10.275 1.00 69.81 112 CYS A O 1
ATOM 916 N N . GLY A 1 113 ? -19.171 0.107 -9.890 1.00 62.28 113 GLY A N 1
ATOM 917 C CA . GLY A 1 113 ? -20.354 0.694 -10.532 1.00 62.28 113 GLY A CA 1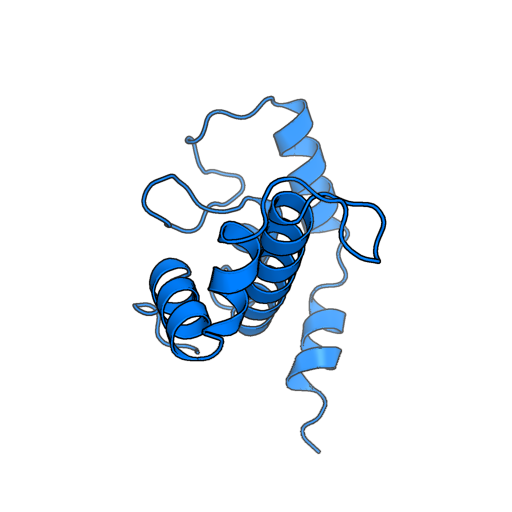
ATOM 918 C C . GLY A 1 113 ? -20.279 0.780 -12.059 1.00 62.28 113 GLY A C 1
ATOM 919 O O . GLY A 1 113 ? -21.289 1.064 -12.693 1.00 62.28 113 GLY A O 1
ATOM 920 N N . CYS A 1 114 ? -19.138 0.451 -12.673 1.00 48.59 114 CYS A N 1
ATOM 921 C CA . CYS A 1 114 ? -19.015 0.236 -14.123 1.00 48.59 114 CYS A CA 1
ATOM 922 C C . CYS A 1 114 ? -19.445 -1.182 -14.557 1.00 48.59 114 CYS A C 1
ATOM 924 O O . CYS A 1 114 ? -18.827 -1.780 -15.436 1.00 48.59 114 CYS A O 1
ATOM 926 N N . ILE A 1 115 ? -20.497 -1.731 -13.944 1.00 48.16 115 ILE A N 1
ATOM 927 C CA . ILE A 1 115 ? -21.212 -2.904 -14.459 1.00 48.16 115 ILE A CA 1
ATOM 928 C C . ILE A 1 115 ? -22.684 -2.518 -14.595 1.00 48.16 115 ILE A C 1
ATOM 930 O O . ILE A 1 115 ? -23.496 -2.791 -13.711 1.00 48.16 115 ILE A O 1
ATOM 934 N N . VAL A 1 116 ? -23.009 -1.864 -15.710 1.00 38.47 116 VAL A N 1
ATOM 935 C CA . VAL A 1 116 ? -24.350 -1.879 -16.308 1.00 38.47 116 VAL A CA 1
ATOM 936 C C . VAL A 1 116 ? -24.191 -2.061 -17.807 1.00 38.47 116 VAL A C 1
ATOM 938 O O . VAL A 1 116 ? -23.369 -1.318 -18.390 1.00 38.47 116 VAL A O 1
#

Solvent-accessible surface area (backbone atoms only — not comparable to full-atom values): 6942 Å² total; per-residue (Å²): 125,86,52,87,85,66,44,63,58,59,51,49,54,50,48,50,72,74,39,58,69,66,58,52,36,78,71,57,93,77,56,65,44,99,87,73,40,45,37,61,58,52,44,52,51,51,52,49,51,52,52,49,52,55,20,62,75,26,38,97,76,56,13,57,41,20,65,53,56,34,57,43,98,87,47,46,81,26,43,98,80,50,74,63,72,83,70,56,69,69,57,54,50,52,36,49,50,51,61,71,69,54,65,60,68,60,52,47,44,69,74,62,55,82,73,126

Organism: NCBI:txid1628268

Radius of gyration: 16.16 Å; Cα contacts (8 Å, |Δi|>4): 89; chains: 1; bounding box: 47×30×36 Å

Secondary structure (DSSP, 8-state):
---TT--HHHHHHHHHHH-GGGGGGGS--SPBPTTSSBHHHHHHHHHHHHHHHHHHHTGGGTHHHHHHH-B-TT--B--TT---S---HHHHHHHHHHHHHS-HHHHHHHHHS---

Sequence (116 aa):
MLDPTYGLKSFYDDCLASFPELLLYGADDGGLVSSGRSSMEEYQRTMGALFAVFWFMRRKMGGAESFCFGVDDEWEPLNARSKQPRRKKEEIAKRQTFFNEVEWERIDELLCGCIV

Foldseek 3Di:
DQDPVCAPVVVVVVCCVVCVVLCVLVVDPFDQDPVRHRSVVVSVVVSLVSLLVVLLVCVVVCSLQCNLPPAAPVRHRDHLPDPPPPDDPVSSVVSVVVSVPDPSVVSCCVVVVPPD

Mean predicted aligned error: 5.39 Å